Protein AF-A0A7S2GJB0-F1 (afdb_monomer)

Sequence (118 aa):
GPPGSVASFRATGGGSSVQTDDEDDQGPSQAVQTPAALHSGFDPKEVRPWDPSRFEVIRKLQDATRNRGQVHLMRDVAEDRLVAVKQMPNRWIRSCHSDFVIEHPAETEMPWQDVGCV

Structure (mmCIF, N/CA/C/O backbone):
data_AF-A0A7S2GJB0-F1
#
_entry.id   AF-A0A7S2GJB0-F1
#
loop_
_atom_site.group_PDB
_atom_site.id
_atom_site.type_symbol
_atom_site.label_atom_id
_atom_site.label_alt_id
_atom_site.label_comp_id
_atom_site.label_asym_id
_atom_site.label_entity_id
_atom_site.label_seq_id
_atom_site.pdbx_PDB_ins_code
_atom_site.Cartn_x
_atom_site.Cartn_y
_atom_site.Cartn_z
_atom_site.occupancy
_atom_site.B_iso_or_equiv
_atom_site.auth_seq_id
_atom_site.auth_comp_id
_atom_site.auth_asym_id
_atom_site.auth_atom_id
_atom_site.pdbx_PDB_model_num
ATOM 1 N N . GLY A 1 1 ? 42.059 -11.769 -0.793 1.00 32.56 1 GLY A N 1
ATOM 2 C CA . GLY A 1 1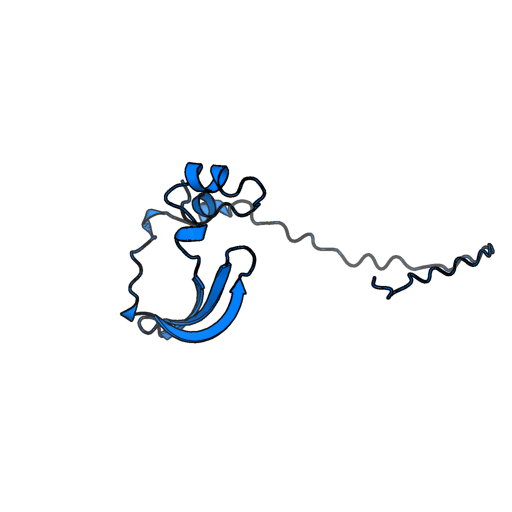 ? 41.317 -12.869 -1.434 1.00 32.56 1 GLY A CA 1
ATOM 3 C C . GLY A 1 1 ? 40.541 -13.606 -0.367 1.00 32.56 1 GLY A C 1
ATOM 4 O O . GLY A 1 1 ? 41.094 -13.760 0.717 1.00 32.56 1 GLY A O 1
ATOM 5 N N . PRO A 1 2 ? 39.282 -13.993 -0.606 1.00 43.16 2 PRO A N 1
ATOM 6 C CA . PRO A 1 2 ? 38.565 -14.850 0.327 1.00 43.16 2 PRO A CA 1
ATOM 7 C C . PRO A 1 2 ? 39.044 -16.299 0.144 1.00 43.16 2 PRO A C 1
ATOM 9 O O . PRO A 1 2 ? 39.499 -16.659 -0.945 1.00 43.16 2 PRO A O 1
ATOM 12 N N . PRO A 1 3 ? 38.939 -17.138 1.182 1.00 42.84 3 PRO A N 1
ATOM 13 C CA . PRO A 1 3 ? 38.142 -18.335 0.940 1.00 42.84 3 PRO A CA 1
ATOM 14 C C . PRO A 1 3 ? 37.305 -18.768 2.151 1.00 42.84 3 PRO A C 1
ATOM 16 O O . PRO A 1 3 ? 37.736 -18.736 3.299 1.00 42.84 3 PRO A O 1
ATOM 19 N N . GLY A 1 4 ? 36.100 -19.227 1.842 1.00 31.80 4 GLY A N 1
ATOM 20 C CA . GLY A 1 4 ? 35.137 -19.869 2.732 1.00 31.80 4 GLY A CA 1
ATOM 21 C C . GLY A 1 4 ? 33.797 -19.813 1.996 1.00 31.80 4 GLY A C 1
ATOM 22 O O . GLY A 1 4 ? 33.350 -18.729 1.661 1.00 31.80 4 GLY A O 1
ATOM 23 N N . SER A 1 5 ? 33.142 -20.893 1.592 1.00 36.94 5 SER A N 1
ATOM 24 C CA . SER A 1 5 ? 33.094 -22.217 2.188 1.00 36.94 5 SER A CA 1
ATOM 25 C C . SER A 1 5 ? 32.865 -23.285 1.114 1.00 36.94 5 SER A C 1
ATOM 27 O O . SER A 1 5 ? 32.307 -23.021 0.050 1.00 36.94 5 SER A O 1
ATOM 29 N N . VAL A 1 6 ? 33.348 -24.484 1.415 1.00 37.94 6 VAL A N 1
ATOM 30 C CA . VAL A 1 6 ? 33.434 -25.658 0.546 1.00 37.94 6 VAL A CA 1
ATOM 31 C C . VAL A 1 6 ? 32.105 -26.418 0.570 1.00 37.94 6 VAL A C 1
ATOM 33 O O . VAL A 1 6 ? 31.591 -26.738 1.640 1.00 37.94 6 VAL A O 1
ATOM 36 N N . ALA A 1 7 ? 31.567 -26.730 -0.610 1.00 32.78 7 ALA A N 1
ATOM 37 C CA . ALA A 1 7 ? 30.473 -27.680 -0.778 1.00 32.78 7 ALA A CA 1
ATOM 38 C C . ALA A 1 7 ? 30.979 -29.107 -0.50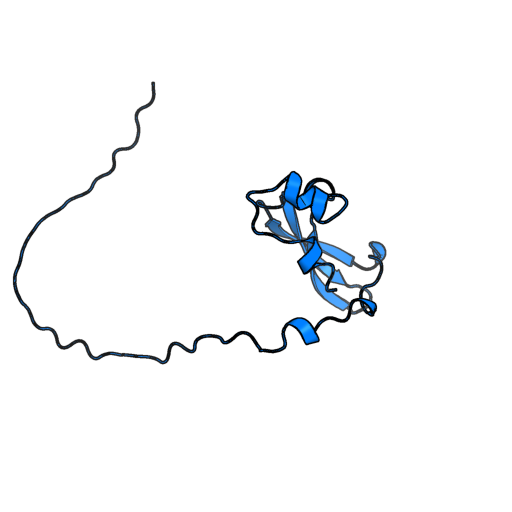8 1.00 32.78 7 ALA A C 1
ATOM 40 O O . ALA A 1 7 ? 31.963 -29.542 -1.104 1.00 32.78 7 ALA A O 1
ATOM 41 N N . SER A 1 8 ? 30.303 -29.838 0.378 1.00 32.50 8 SER A N 1
ATOM 42 C CA . SER A 1 8 ? 30.575 -31.253 0.640 1.00 32.50 8 SER A CA 1
ATOM 43 C C . SER A 1 8 ? 29.433 -32.086 0.069 1.00 32.50 8 SER A C 1
ATOM 45 O O . SER A 1 8 ? 28.346 -32.136 0.640 1.00 32.50 8 SER A O 1
ATOM 47 N N . PHE A 1 9 ? 29.682 -32.727 -1.072 1.00 33.59 9 PHE A N 1
ATOM 48 C CA . PHE A 1 9 ? 28.860 -33.817 -1.587 1.00 33.59 9 PHE A CA 1
ATOM 49 C C . PHE A 1 9 ? 29.587 -35.127 -1.288 1.00 33.59 9 PHE A C 1
ATOM 51 O O . PHE A 1 9 ? 30.711 -35.337 -1.743 1.00 33.59 9 PHE A O 1
ATOM 58 N N . ARG A 1 10 ? 28.951 -36.023 -0.528 1.00 32.50 10 ARG A N 1
ATOM 59 C CA . ARG A 1 10 ? 29.360 -37.428 -0.447 1.00 32.50 10 ARG A CA 1
ATOM 60 C C . ARG A 1 10 ? 28.407 -38.253 -1.297 1.00 32.50 10 ARG A C 1
ATOM 62 O O . ARG A 1 10 ? 27.257 -38.448 -0.926 1.00 32.50 10 ARG A O 1
ATOM 69 N N . ALA A 1 11 ? 28.915 -38.732 -2.427 1.00 33.84 11 ALA A N 1
ATOM 70 C CA . ALA A 1 11 ? 28.324 -39.831 -3.169 1.00 33.84 11 ALA A CA 1
ATOM 71 C C . ALA A 1 11 ? 28.931 -41.138 -2.644 1.00 33.84 11 ALA A C 1
ATOM 73 O O . ALA A 1 11 ? 30.137 -41.355 -2.755 1.00 33.84 11 ALA A O 1
ATOM 74 N N . THR A 1 12 ? 28.103 -42.006 -2.074 1.00 38.28 12 THR A N 1
ATOM 75 C CA . THR A 1 12 ? 28.435 -43.419 -1.869 1.00 38.28 12 THR A CA 1
ATOM 76 C C . THR A 1 12 ? 27.398 -44.241 -2.609 1.00 38.28 12 THR A C 1
ATOM 78 O O . THR A 1 12 ? 26.214 -44.182 -2.289 1.00 38.28 12 THR A O 1
ATOM 81 N N . GLY A 1 13 ? 27.856 -44.960 -3.633 1.00 34.66 13 GLY A N 1
ATOM 82 C CA . GLY A 1 13 ? 27.057 -45.949 -4.338 1.00 34.66 13 GLY A CA 1
ATOM 83 C C . GLY A 1 13 ? 26.810 -47.191 -3.485 1.00 34.66 13 GLY A C 1
ATOM 84 O O . GLY A 1 13 ? 27.592 -47.521 -2.595 1.00 34.66 13 GLY A O 1
ATOM 85 N N . GLY A 1 14 ? 25.724 -47.885 -3.803 1.00 31.80 14 GLY A N 1
ATOM 86 C CA . GLY A 1 14 ? 25.373 -49.176 -3.232 1.00 31.80 14 GLY A CA 1
ATOM 87 C C . GLY A 1 14 ? 24.007 -49.602 -3.746 1.00 31.80 14 GLY A C 1
ATOM 88 O O . GLY A 1 14 ? 22.990 -49.153 -3.234 1.00 31.80 14 GLY A O 1
ATOM 89 N N . GLY A 1 15 ? 23.989 -50.431 -4.789 1.00 35.78 15 GLY A N 1
ATOM 90 C CA . GLY A 1 15 ? 22.784 -51.151 -5.177 1.00 35.78 15 GLY A CA 1
ATOM 91 C C . GLY A 1 15 ? 22.509 -52.273 -4.181 1.00 35.78 15 GLY A C 1
ATOM 92 O O . GLY A 1 15 ? 23.423 -53.010 -3.827 1.00 35.78 15 GLY A O 1
ATOM 93 N N . SER A 1 16 ? 21.257 -52.412 -3.761 1.00 37.16 16 SER A N 1
ATOM 94 C CA . SER A 1 16 ? 20.654 -53.710 -3.471 1.00 37.16 16 SER A CA 1
ATOM 95 C C . SER A 1 16 ? 19.141 -53.549 -3.395 1.00 37.16 16 SER A C 1
ATOM 97 O O . SER A 1 16 ? 18.630 -52.659 -2.720 1.00 37.16 16 SER A O 1
ATOM 99 N N . SER A 1 17 ? 18.453 -54.405 -4.138 1.00 47.16 17 SER A N 1
ATOM 100 C CA . SER A 1 17 ? 17.004 -54.520 -4.209 1.00 47.16 17 SER A CA 1
ATOM 101 C C . SER A 1 17 ? 16.438 -54.899 -2.842 1.00 47.16 17 SER A C 1
ATOM 103 O O . SER A 1 17 ? 16.771 -55.960 -2.318 1.00 47.16 17 SER A O 1
ATOM 105 N N . VAL A 1 18 ? 15.555 -54.067 -2.295 1.00 39.75 18 VAL A N 1
ATOM 106 C CA . VAL A 1 18 ? 14.616 -54.449 -1.237 1.00 39.75 18 VAL A CA 1
ATOM 107 C C . VAL A 1 18 ? 13.272 -53.853 -1.626 1.00 39.75 18 VAL A C 1
ATOM 109 O O . VAL A 1 18 ? 13.122 -52.637 -1.690 1.00 39.75 18 VAL A O 1
ATOM 112 N N . GLN A 1 19 ? 12.331 -54.733 -1.962 1.00 45.12 19 GLN A N 1
ATOM 113 C CA . GLN A 1 19 ? 10.917 -54.403 -2.046 1.00 45.12 19 GLN A CA 1
ATOM 114 C C . GLN A 1 19 ? 10.443 -54.094 -0.627 1.00 45.12 19 GLN A C 1
ATOM 116 O O . GLN A 1 19 ? 10.525 -54.953 0.251 1.00 45.12 19 GLN A O 1
ATOM 121 N N . THR A 1 20 ? 9.982 -52.870 -0.413 1.00 36.72 20 THR A N 1
ATOM 122 C CA . THR A 1 20 ? 9.096 -52.521 0.691 1.00 36.72 20 THR A CA 1
ATOM 123 C C . THR A 1 20 ? 7.785 -52.091 0.061 1.00 36.72 20 THR A C 1
ATOM 125 O O . THR A 1 20 ? 7.765 -51.221 -0.807 1.00 36.72 20 THR A O 1
ATOM 128 N N . ASP A 1 21 ? 6.720 -52.794 0.429 1.00 43.62 21 ASP A N 1
ATOM 129 C CA . ASP A 1 21 ? 5.347 -52.446 0.103 1.00 43.62 21 ASP A CA 1
ATOM 130 C C . ASP A 1 21 ? 5.021 -51.112 0.789 1.00 43.62 21 ASP A C 1
ATOM 132 O O . ASP A 1 21 ? 4.692 -51.075 1.973 1.00 43.62 21 ASP A O 1
ATOM 136 N N . ASP A 1 22 ? 5.188 -50.010 0.061 1.00 38.50 22 ASP A N 1
ATOM 137 C CA . ASP A 1 22 ? 4.701 -48.698 0.470 1.00 38.50 22 ASP A CA 1
ATOM 138 C C . ASP A 1 22 ? 3.238 -48.585 0.024 1.00 38.50 22 ASP A C 1
ATOM 140 O O . ASP A 1 22 ? 2.923 -48.471 -1.163 1.00 38.50 22 ASP A O 1
ATOM 144 N N . GLU A 1 23 ? 2.334 -48.687 0.996 1.00 47.94 23 GLU A N 1
ATOM 145 C CA . GLU A 1 23 ? 0.930 -48.324 0.847 1.00 47.94 23 GLU A CA 1
ATOM 146 C C . GLU A 1 23 ? 0.855 -46.860 0.384 1.00 47.94 23 GLU A C 1
ATOM 148 O O . GLU A 1 23 ? 1.230 -45.939 1.110 1.00 47.94 23 GLU A O 1
ATOM 153 N N . ASP A 1 24 ? 0.389 -46.661 -0.851 1.00 40.38 24 ASP A N 1
ATOM 154 C CA . ASP A 1 24 ? 0.047 -45.366 -1.437 1.00 40.38 24 ASP A CA 1
ATOM 155 C C . ASP A 1 24 ? -1.042 -44.686 -0.576 1.00 40.38 24 ASP A C 1
ATOM 157 O O . ASP A 1 24 ? -2.242 -44.801 -0.842 1.00 40.38 24 ASP A O 1
ATOM 161 N N . ASP A 1 25 ? -0.635 -43.945 0.459 1.00 47.84 25 ASP A N 1
ATOM 162 C CA . ASP A 1 25 ? -1.462 -42.926 1.112 1.00 47.84 25 ASP A CA 1
ATOM 163 C C . ASP A 1 25 ? -1.605 -41.739 0.148 1.00 47.84 25 ASP A C 1
ATOM 165 O O . ASP A 1 25 ? -1.022 -40.665 0.302 1.00 47.84 25 ASP A O 1
ATOM 169 N N . GLN A 1 26 ? -2.381 -41.948 -0.916 1.00 43.44 26 GLN A N 1
ATOM 170 C CA . GLN A 1 26 ? -2.902 -40.871 -1.745 1.00 43.44 26 GLN A CA 1
ATOM 171 C C . GLN A 1 26 ? -4.044 -40.193 -0.986 1.00 43.44 26 GLN A C 1
ATOM 173 O O . GLN A 1 26 ? -5.221 -40.300 -1.340 1.00 43.44 26 GLN A O 1
ATOM 178 N N . GLY A 1 27 ? -3.694 -39.462 0.074 1.00 49.06 27 GLY A N 1
ATOM 179 C CA . GLY A 1 27 ? -4.570 -38.429 0.603 1.00 49.06 27 GLY A CA 1
ATOM 180 C C . GLY A 1 27 ? -4.922 -37.471 -0.541 1.00 49.06 27 GLY A C 1
ATOM 181 O O . GLY A 1 27 ? -4.025 -37.063 -1.288 1.00 49.06 27 GLY A O 1
ATOM 18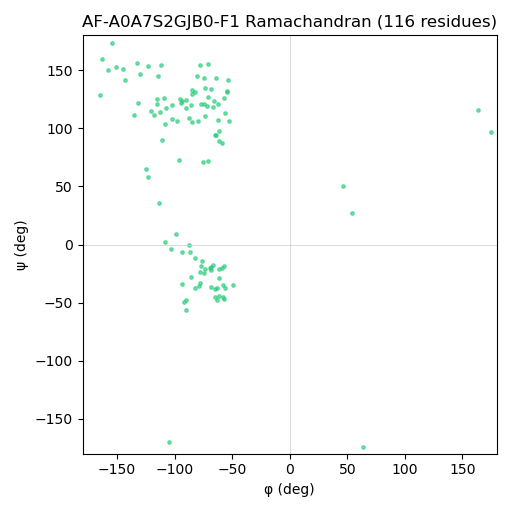2 N N . PRO A 1 28 ? -6.203 -37.120 -0.753 1.00 46.19 28 PRO A N 1
ATOM 183 C CA . PRO A 1 28 ? -6.580 -36.275 -1.871 1.00 46.19 28 PRO A CA 1
ATOM 184 C C . PRO A 1 28 ? -5.896 -34.916 -1.716 1.00 46.19 28 PRO A C 1
ATOM 186 O O . PRO A 1 28 ? -6.286 -34.098 -0.882 1.00 46.19 28 PRO A O 1
ATOM 189 N N . SER A 1 29 ? -4.887 -34.668 -2.553 1.00 57.16 29 SER A N 1
ATOM 190 C CA . SER A 1 29 ? -4.407 -33.327 -2.860 1.00 57.16 29 SER A CA 1
ATOM 191 C C . SER A 1 29 ? -5.578 -32.595 -3.502 1.00 57.16 29 SER A C 1
ATOM 193 O O . SER A 1 29 ? -5.812 -32.673 -4.710 1.00 57.16 29 SER A O 1
ATOM 195 N N . GLN A 1 30 ? -6.397 -31.954 -2.666 1.00 57.53 30 GLN A N 1
ATOM 196 C CA . GLN A 1 30 ? -7.392 -31.012 -3.135 1.00 57.53 30 GLN A CA 1
ATOM 197 C C . GLN A 1 30 ? -6.616 -29.860 -3.755 1.00 57.53 30 GLN A C 1
ATOM 199 O O . GLN A 1 30 ? -6.165 -28.944 -3.069 1.00 57.53 30 GLN A O 1
ATOM 204 N N . ALA A 1 31 ? -6.426 -29.943 -5.070 1.00 59.59 31 ALA A N 1
ATOM 205 C CA . ALA A 1 31 ? -6.009 -28.817 -5.872 1.00 59.59 31 ALA A CA 1
ATOM 206 C C . ALA A 1 31 ? -6.987 -27.682 -5.561 1.00 59.59 31 ALA A C 1
ATOM 208 O O . ALA A 1 31 ? -8.160 -27.742 -5.934 1.00 59.59 31 ALA A O 1
ATOM 209 N N . VAL A 1 32 ? -6.517 -26.690 -4.806 1.00 64.25 32 VAL A N 1
ATOM 210 C CA . VAL A 1 32 ? -7.275 -25.483 -4.495 1.00 64.25 32 VAL A CA 1
ATOM 211 C C . VAL A 1 32 ? -7.555 -24.810 -5.832 1.00 64.25 32 VAL A C 1
ATOM 213 O O . VAL A 1 32 ? -6.682 -24.167 -6.412 1.00 64.25 32 VAL A O 1
ATOM 216 N N . GLN A 1 33 ? -8.751 -25.036 -6.370 1.00 64.19 33 GLN A N 1
ATOM 217 C CA . GLN A 1 33 ? -9.158 -24.418 -7.617 1.00 64.19 33 GLN A CA 1
ATOM 218 C C . GLN A 1 33 ? -9.531 -22.974 -7.334 1.00 64.19 33 GLN A C 1
ATOM 220 O O . GLN A 1 33 ? -10.412 -22.673 -6.528 1.00 64.19 33 GLN A O 1
ATOM 225 N N . THR A 1 34 ? -8.829 -22.075 -8.007 1.00 55.19 34 THR A N 1
ATOM 226 C CA . THR A 1 34 ? -9.157 -20.660 -8.025 1.00 55.19 34 THR A CA 1
ATOM 227 C C . THR A 1 34 ? -10.596 -20.482 -8.527 1.00 55.19 34 THR A C 1
ATOM 229 O O . THR A 1 34 ? -10.913 -20.991 -9.605 1.00 55.19 34 THR A O 1
ATOM 232 N N . PRO A 1 35 ? -11.483 -19.786 -7.787 1.00 66.25 35 PRO A N 1
ATOM 233 C CA . PRO A 1 35 ? -12.853 -19.562 -8.231 1.00 66.25 35 PRO A CA 1
ATOM 234 C C . PRO A 1 35 ? -12.879 -18.920 -9.620 1.00 66.25 35 PRO A C 1
ATOM 236 O O . PRO A 1 35 ? -12.192 -17.927 -9.864 1.00 66.25 35 PRO A O 1
ATOM 239 N N . ALA A 1 36 ? -13.698 -19.472 -10.519 1.00 65.94 36 ALA A N 1
ATOM 240 C CA . ALA A 1 36 ? -13.767 -19.064 -11.925 1.00 65.94 36 ALA A CA 1
ATOM 241 C C . ALA A 1 36 ? -14.089 -17.569 -12.131 1.00 65.94 36 ALA A C 1
ATOM 243 O O . ALA A 1 36 ? -13.814 -17.028 -13.196 1.00 65.94 36 ALA A O 1
ATOM 244 N N . ALA A 1 37 ? -14.638 -16.898 -11.116 1.00 67.56 37 ALA A N 1
ATOM 245 C CA . ALA A 1 37 ? -15.111 -15.522 -11.174 1.00 67.56 37 ALA A CA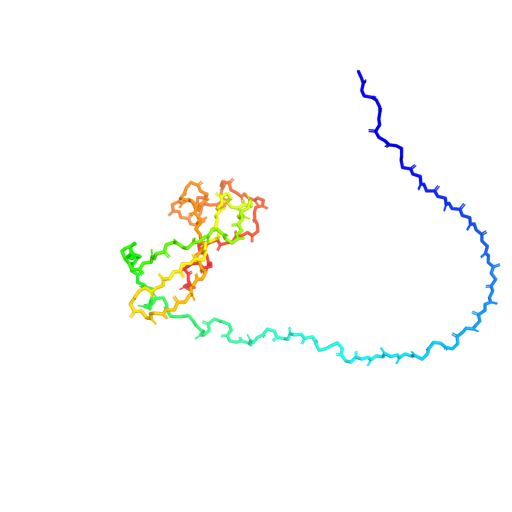 1
ATOM 246 C C . ALA A 1 37 ? -14.294 -14.556 -10.292 1.00 67.56 37 ALA A C 1
ATOM 248 O O . ALA A 1 37 ? -14.843 -13.617 -9.727 1.00 67.56 37 ALA A O 1
ATOM 249 N N . LEU A 1 38 ? -12.976 -14.749 -10.160 1.00 60.81 38 LEU A N 1
ATOM 250 C CA . LEU A 1 38 ? -12.108 -13.800 -9.433 1.00 60.81 38 LEU A CA 1
ATOM 251 C C . LEU A 1 38 ? -12.315 -12.335 -9.874 1.00 60.81 38 LEU A C 1
ATOM 253 O O . LEU A 1 38 ? -12.277 -11.426 -9.053 1.00 60.81 38 LEU A O 1
ATOM 257 N N . HIS A 1 39 ? -12.594 -12.127 -11.162 1.00 60.06 39 HIS A N 1
ATOM 258 C CA . HIS A 1 39 ? -12.845 -10.825 -11.783 1.00 60.06 39 HIS A CA 1
ATOM 259 C C . HIS A 1 39 ? -14.239 -10.239 -11.491 1.00 60.06 39 HIS A C 1
ATOM 261 O O . HIS A 1 39 ? -14.442 -9.055 -11.721 1.00 60.06 39 HIS A O 1
ATOM 267 N N . SER A 1 40 ? -15.202 -11.015 -10.972 1.00 64.62 40 SER A N 1
ATOM 268 C CA . SER A 1 40 ? -16.533 -10.492 -10.614 1.00 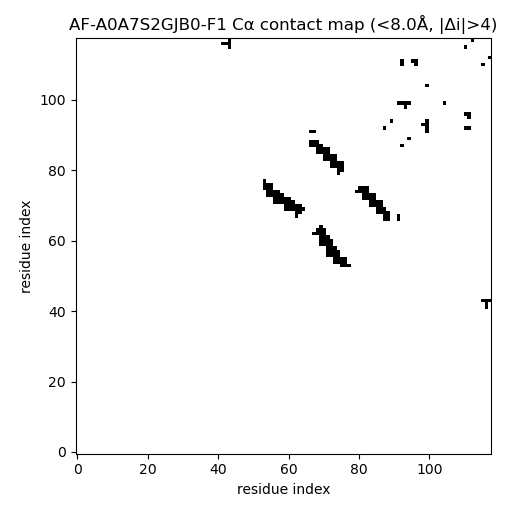64.62 40 SER A CA 1
ATOM 269 C C . SER A 1 40 ? -16.602 -9.919 -9.196 1.00 64.62 40 SER A C 1
ATOM 271 O O . SER A 1 40 ? -17.643 -9.404 -8.802 1.00 64.62 40 SER A O 1
ATOM 273 N N . GLY A 1 41 ? -15.537 -10.065 -8.401 1.00 67.25 41 GLY A N 1
ATOM 274 C CA . GLY A 1 41 ? -15.484 -9.606 -7.010 1.00 67.25 41 GLY A CA 1
ATOM 275 C C . GLY A 1 41 ? -15.039 -8.153 -6.831 1.00 67.25 41 GLY A C 1
ATOM 276 O O . GLY A 1 41 ? -14.936 -7.702 -5.694 1.00 67.25 41 GLY A O 1
ATOM 277 N N . PHE A 1 42 ? -14.742 -7.438 -7.919 1.00 73.19 42 PHE A N 1
ATOM 278 C CA . PHE A 1 42 ? -14.245 -6.067 -7.884 1.00 73.19 42 PHE A CA 1
ATOM 279 C C . PHE A 1 42 ? -15.030 -5.188 -8.862 1.00 73.19 42 PHE A C 1
ATOM 281 O O . PHE A 1 42 ? -15.038 -5.451 -10.064 1.00 73.19 42 PHE A O 1
ATOM 288 N N . ASP A 1 43 ? -15.660 -4.127 -8.355 1.00 77.06 43 ASP A N 1
ATOM 289 C CA . ASP A 1 43 ? -16.210 -3.043 -9.170 1.00 77.06 43 ASP A CA 1
ATOM 290 C C . ASP A 1 43 ? -15.322 -1.796 -8.989 1.00 77.06 43 ASP A C 1
ATOM 292 O O . ASP A 1 43 ? -15.243 -1.262 -7.878 1.00 77.06 43 ASP A O 1
ATOM 296 N N . PRO A 1 44 ? -14.663 -1.278 -10.045 1.00 76.69 44 PRO A N 1
ATOM 297 C CA . PRO A 1 44 ? -13.825 -0.082 -9.940 1.00 76.69 44 PRO A CA 1
ATOM 298 C C . PRO A 1 44 ? -14.588 1.153 -9.435 1.00 76.69 44 PRO A C 1
ATOM 300 O O . PRO A 1 44 ? -13.968 2.081 -8.918 1.00 76.69 44 PRO A O 1
ATOM 303 N N . LYS A 1 45 ? -15.925 1.183 -9.536 1.00 80.69 45 LYS A N 1
ATOM 304 C CA . LYS A 1 45 ? -16.761 2.262 -8.982 1.00 80.69 45 LYS A CA 1
ATOM 305 C C . LYS A 1 45 ? -16.792 2.271 -7.455 1.00 80.69 45 LYS A C 1
ATOM 307 O O . LYS A 1 45 ? -17.137 3.293 -6.863 1.00 80.69 45 LYS A O 1
ATOM 312 N N . GLU A 1 46 ? -16.453 1.156 -6.816 1.00 83.44 46 GLU A N 1
ATOM 313 C CA . GLU A 1 46 ? -16.382 1.048 -5.359 1.00 83.44 46 GLU A CA 1
ATOM 314 C C . GLU A 1 46 ? -15.055 1.575 -4.797 1.00 83.44 46 GLU A C 1
ATOM 316 O O . GLU A 1 46 ? -14.950 1.801 -3.588 1.00 83.44 46 GLU A O 1
ATOM 321 N N . VAL A 1 47 ? -14.058 1.831 -5.654 1.00 84.25 47 VAL A N 1
ATOM 322 C CA . VAL A 1 47 ? -12.786 2.438 -5.250 1.00 84.25 47 VAL A CA 1
ATOM 323 C C . VAL A 1 47 ? -13.030 3.872 -4.785 1.00 84.25 47 VAL A C 1
ATOM 325 O O . VAL A 1 47 ? -13.554 4.714 -5.515 1.00 84.25 47 VAL A O 1
ATOM 328 N N . ARG A 1 48 ? -12.625 4.171 -3.549 1.00 87.56 48 ARG A N 1
ATOM 329 C CA . ARG A 1 48 ? -12.770 5.495 -2.930 1.00 87.56 48 ARG A CA 1
ATOM 330 C C . ARG A 1 48 ? -11.409 6.162 -2.738 1.00 87.56 48 ARG A C 1
ATOM 332 O O . ARG A 1 48 ? -10.410 5.459 -2.574 1.00 87.56 48 ARG A O 1
ATOM 339 N N . PRO A 1 49 ? -11.352 7.506 -2.695 1.00 91.12 49 PRO A N 1
ATOM 340 C CA . PRO A 1 49 ? -10.157 8.212 -2.255 1.00 91.12 49 PRO A CA 1
ATOM 341 C C . PRO A 1 49 ? -9.699 7.724 -0.877 1.00 91.12 49 PRO A C 1
ATOM 343 O O . PRO A 1 49 ? -10.519 7.466 0.007 1.00 91.12 49 PRO A O 1
ATOM 3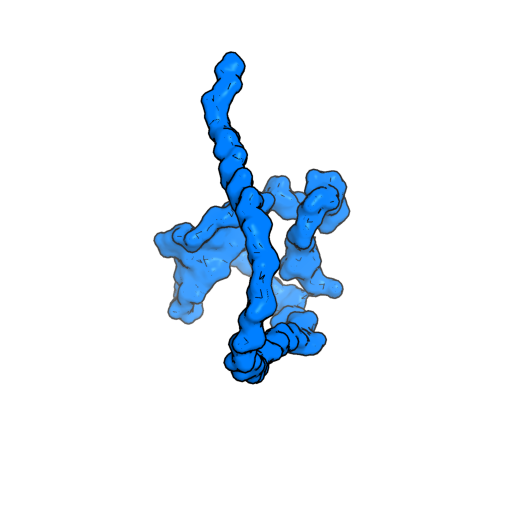46 N N . TRP A 1 50 ? -8.385 7.615 -0.694 1.00 92.12 50 TRP A N 1
ATOM 347 C CA . TRP A 1 50 ? -7.805 7.253 0.594 1.00 92.12 50 TRP A CA 1
ATOM 348 C C . TRP A 1 50 ? -7.928 8.415 1.588 1.00 92.12 50 TRP A C 1
ATOM 350 O O . TRP A 1 50 ? -7.360 9.484 1.359 1.00 92.12 50 TRP A O 1
ATOM 360 N N . ASP A 1 51 ? -8.630 8.193 2.700 1.00 94.94 51 ASP A N 1
ATOM 361 C CA . ASP A 1 51 ? -8.705 9.125 3.828 1.00 94.94 51 ASP A CA 1
ATOM 362 C C . ASP A 1 51 ? -7.715 8.696 4.927 1.00 94.94 51 ASP A C 1
ATOM 364 O O . ASP A 1 51 ? -7.970 7.713 5.629 1.00 94.94 51 ASP A O 1
ATOM 368 N N . PRO A 1 52 ? -6.588 9.407 5.115 1.00 93.06 52 PRO A N 1
ATOM 369 C CA . PRO A 1 52 ? -5.586 9.031 6.106 1.00 93.06 52 PRO A CA 1
ATOM 370 C C . PRO A 1 52 ? -6.072 9.192 7.552 1.00 93.06 52 PRO A C 1
ATOM 372 O O . PRO A 1 52 ? -5.485 8.586 8.440 1.00 93.06 52 PRO A O 1
ATOM 375 N N . SER A 1 53 ? -7.123 9.980 7.805 1.00 96.38 53 SER A N 1
ATOM 376 C CA . SER A 1 53 ? -7.659 10.174 9.158 1.00 96.38 53 SER A CA 1
ATOM 377 C C . SER A 1 53 ? -8.499 8.990 9.650 1.00 96.38 53 SER A C 1
ATOM 379 O O . SER A 1 53 ? -8.684 8.826 10.853 1.00 96.38 53 SER A O 1
ATOM 381 N N . ARG A 1 54 ? -8.961 8.130 8.732 1.00 97.19 54 ARG A N 1
ATOM 382 C CA . ARG A 1 54 ? -9.763 6.937 9.038 1.00 97.19 54 ARG A CA 1
ATOM 383 C C . ARG A 1 54 ? -8.933 5.762 9.565 1.00 97.19 54 ARG A C 1
ATOM 385 O O . ARG A 1 54 ? -9.477 4.876 10.223 1.00 97.19 54 ARG A O 1
ATOM 392 N N . PHE A 1 55 ? -7.640 5.716 9.252 1.00 97.88 55 PHE A N 1
ATOM 393 C CA . PHE A 1 55 ? -6.812 4.540 9.507 1.00 97.88 55 PHE A CA 1
ATOM 394 C C . PHE A 1 55 ? -5.680 4.847 10.484 1.00 97.88 55 PHE A C 1
ATOM 396 O O . PHE A 1 55 ? -4.719 5.541 10.156 1.00 97.88 55 PHE A O 1
ATOM 403 N N . GLU A 1 56 ? -5.767 4.273 11.681 1.00 98.12 56 GLU A N 1
ATOM 404 C CA . GLU A 1 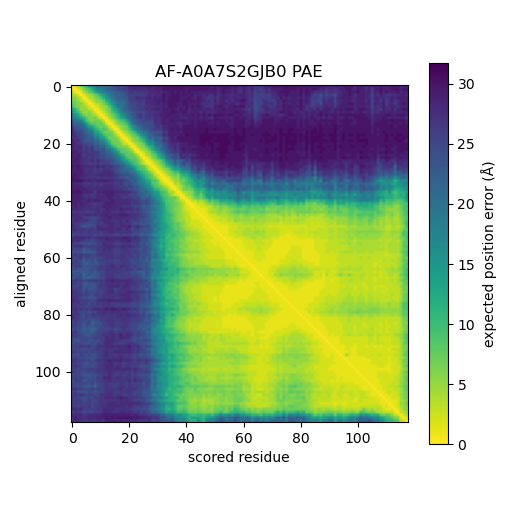56 ? -4.734 4.385 12.710 1.00 98.12 56 GLU A CA 1
ATOM 405 C C . GLU A 1 56 ? -3.717 3.249 12.577 1.00 98.12 56 GLU A C 1
ATOM 407 O O . GLU A 1 56 ? -4.067 2.067 12.619 1.00 98.12 56 GLU A O 1
ATOM 412 N N . VAL A 1 57 ? -2.433 3.584 12.442 1.00 97.94 57 VAL A N 1
ATOM 413 C CA . VAL A 1 57 ? -1.367 2.577 12.348 1.00 97.94 57 VAL A CA 1
ATOM 414 C C . VAL A 1 57 ? -1.107 1.954 13.716 1.00 97.94 57 VAL A C 1
ATOM 416 O O . VAL A 1 57 ? -0.704 2.646 14.645 1.00 97.94 57 VAL A O 1
ATOM 419 N N . ILE A 1 58 ? -1.268 0.633 13.828 1.00 98.31 58 ILE A N 1
ATOM 420 C CA . ILE A 1 58 ? -0.952 -0.107 15.058 1.00 98.31 58 ILE A CA 1
ATOM 421 C C . ILE A 1 58 ? 0.504 -0.567 15.030 1.00 98.31 58 ILE A C 1
ATOM 423 O O . ILE A 1 58 ? 1.272 -0.295 15.950 1.00 98.31 58 ILE A O 1
ATOM 427 N N . ARG A 1 59 ? 0.891 -1.313 13.987 1.00 98.50 59 ARG A N 1
ATOM 428 C CA . ARG A 1 59 ? 2.257 -1.835 13.830 1.00 98.50 59 ARG A CA 1
ATOM 429 C C . ARG A 1 59 ? 2.540 -2.275 12.401 1.00 98.50 59 ARG A C 1
ATOM 431 O O . ARG A 1 59 ? 1.631 -2.650 11.663 1.00 98.50 59 ARG A O 1
ATOM 438 N N . LYS A 1 60 ? 3.823 -2.357 12.052 1.00 98.50 60 LYS A N 1
ATOM 439 C CA . LYS A 1 60 ? 4.268 -3.022 10.824 1.00 98.50 60 LYS A CA 1
ATOM 440 C C . LYS A 1 60 ? 4.035 -4.535 10.932 1.00 98.50 60 LYS A C 1
ATOM 442 O O . LYS A 1 60 ? 4.363 -5.145 11.953 1.00 98.50 60 LYS A O 1
ATOM 447 N N . LEU A 1 61 ? 3.471 -5.132 9.885 1.00 98.50 61 LEU A N 1
ATOM 448 C CA . LEU A 1 61 ? 3.357 -6.583 9.727 1.00 98.50 61 LEU A CA 1
ATOM 449 C C . LEU A 1 61 ? 4.574 -7.145 8.998 1.00 98.50 61 LEU A C 1
ATOM 451 O O . LEU A 1 61 ? 5.156 -8.122 9.458 1.00 98.50 61 LEU A O 1
ATOM 455 N N . GLN A 1 62 ? 4.963 -6.527 7.880 1.00 98.38 62 GLN A N 1
ATOM 456 C CA . GLN A 1 62 ? 6.013 -7.058 7.013 1.00 98.38 62 GLN A CA 1
ATOM 457 C C . GLN A 1 62 ? 6.645 -5.959 6.147 1.00 98.38 62 GLN A C 1
ATOM 459 O O . GLN A 1 62 ? 5.978 -4.998 5.765 1.00 98.38 62 GLN A O 1
ATOM 464 N N . ASP A 1 63 ? 7.924 -6.113 5.801 1.00 97.88 63 ASP A N 1
ATOM 465 C CA . ASP A 1 63 ? 8.547 -5.349 4.716 1.00 97.88 63 ASP A CA 1
ATOM 466 C C . ASP A 1 63 ? 8.234 -6.007 3.361 1.00 97.88 63 ASP A C 1
ATOM 468 O O . ASP A 1 63 ? 8.426 -7.210 3.180 1.00 97.88 63 ASP A O 1
ATOM 472 N N . ALA A 1 64 ? 7.784 -5.217 2.386 1.00 94.00 64 ALA A N 1
ATOM 473 C CA . ALA A 1 64 ? 7.564 -5.667 1.015 1.00 94.00 64 ALA A CA 1
ATOM 474 C C . ALA A 1 64 ? 8.801 -5.319 0.172 1.00 94.00 64 ALA A C 1
ATOM 476 O O . ALA A 1 64 ? 8.810 -4.377 -0.619 1.00 94.00 64 ALA A O 1
ATOM 477 N N . THR A 1 65 ? 9.888 -6.064 0.391 1.00 91.75 65 THR A N 1
ATOM 478 C CA . THR A 1 65 ? 11.226 -5.760 -0.153 1.00 91.75 65 THR A CA 1
ATOM 479 C C . THR A 1 65 ? 11.247 -5.640 -1.675 1.00 91.75 65 THR A C 1
ATOM 481 O O . THR A 1 65 ? 11.903 -4.736 -2.192 1.00 91.75 65 THR A O 1
ATOM 484 N N . ARG A 1 66 ? 10.474 -6.475 -2.381 1.00 89.88 66 ARG A N 1
ATOM 485 C CA . ARG A 1 66 ? 10.374 -6.455 -3.847 1.00 89.88 66 ARG A CA 1
ATOM 486 C C . ARG A 1 66 ? 9.906 -5.103 -4.395 1.00 89.88 66 ARG A C 1
ATOM 488 O O . ARG A 1 66 ? 10.541 -4.547 -5.283 1.00 89.88 66 ARG A O 1
ATOM 495 N N . ASN A 1 67 ? 8.873 -4.514 -3.791 1.00 91.38 67 ASN A N 1
ATOM 496 C CA . ASN A 1 67 ? 8.345 -3.206 -4.195 1.00 91.38 67 ASN A CA 1
ATOM 497 C C . ASN A 1 67 ? 8.842 -2.029 -3.345 1.00 91.38 67 ASN A C 1
ATOM 499 O O . ASN A 1 67 ? 8.379 -0.895 -3.492 1.00 91.38 67 ASN A O 1
ATOM 503 N N . ARG A 1 68 ? 9.823 -2.279 -2.465 1.00 92.94 68 ARG A N 1
ATOM 504 C CA . ARG A 1 68 ? 10.357 -1.300 -1.502 1.00 92.94 68 ARG A CA 1
ATOM 505 C C . ARG A 1 68 ? 9.254 -0.679 -0.630 1.00 92.94 68 ARG A C 1
ATOM 507 O O . ARG A 1 68 ? 9.385 0.471 -0.205 1.00 92.94 68 ARG A O 1
ATOM 514 N N . GLY A 1 69 ? 8.168 -1.419 -0.426 1.00 95.44 69 GLY A N 1
ATOM 515 C CA . GLY A 1 69 ? 6.995 -1.025 0.336 1.00 95.44 69 GLY A CA 1
ATOM 516 C C . GLY A 1 69 ? 6.928 -1.704 1.697 1.00 95.44 69 GLY A C 1
ATOM 517 O O . GLY A 1 69 ? 7.876 -2.353 2.150 1.00 95.44 69 GLY A O 1
ATOM 518 N N . GLN A 1 70 ? 5.785 -1.552 2.359 1.00 97.75 70 GLN A N 1
ATOM 519 C CA . GLN A 1 70 ? 5.525 -2.111 3.686 1.00 97.75 70 GLN A CA 1
ATOM 520 C C . GLN A 1 70 ? 4.070 -2.546 3.810 1.00 97.75 70 GLN A C 1
ATOM 522 O O . GLN A 1 70 ? 3.182 -1.968 3.187 1.00 97.75 70 GLN A O 1
ATOM 527 N N . VAL A 1 71 ? 3.827 -3.550 4.644 1.00 97.62 71 VAL A N 1
ATOM 528 C CA . VAL A 1 71 ? 2.487 -3.952 5.063 1.00 97.62 71 VAL A CA 1
ATOM 529 C C . VAL A 1 71 ? 2.313 -3.570 6.524 1.00 97.62 71 VAL A C 1
ATOM 531 O O . VAL A 1 71 ? 3.115 -3.970 7.372 1.00 97.62 71 VAL A O 1
ATOM 534 N N . HIS A 1 72 ? 1.258 -2.821 6.823 1.00 98.44 72 HIS A N 1
ATOM 535 C CA . HIS A 1 72 ? 0.911 -2.381 8.174 1.00 98.44 72 HIS A CA 1
ATOM 536 C C . HIS A 1 72 ? -0.402 -3.003 8.630 1.00 98.44 72 HIS A C 1
ATOM 538 O O . HIS A 1 72 ? -1.322 -3.179 7.836 1.00 98.44 72 HIS A O 1
ATOM 544 N N . LEU A 1 73 ? -0.492 -3.298 9.923 1.00 98.56 73 LEU A N 1
ATOM 545 C CA . LEU A 1 73 ? -1.752 -3.536 10.609 1.00 98.56 73 LEU A CA 1
ATOM 546 C C . LEU A 1 73 ? -2.291 -2.177 11.040 1.00 98.56 73 LEU A C 1
ATOM 548 O O . LEU A 1 73 ? -1.624 -1.465 11.800 1.00 98.56 73 LEU A O 1
ATOM 552 N N . MET A 1 74 ? -3.478 -1.830 10.563 1.00 98.56 74 MET A N 1
ATOM 553 C CA . MET A 1 74 ? -4.154 -0.584 10.904 1.00 98.56 74 MET A CA 1
ATOM 554 C C . MET A 1 74 ? -5.532 -0.869 11.498 1.00 98.56 74 MET A C 1
ATOM 556 O O . MET A 1 74 ? -6.138 -1.904 11.211 1.00 98.56 74 MET A O 1
ATOM 560 N N . ARG A 1 75 ? -6.025 0.051 12.324 1.00 98.38 75 ARG A N 1
AT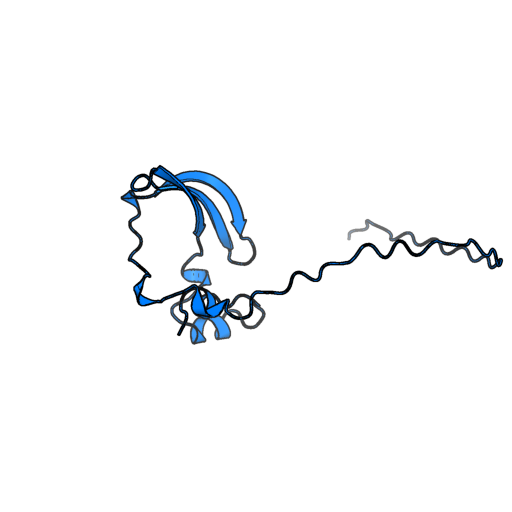OM 561 C CA . ARG A 1 75 ? -7.422 0.091 12.751 1.00 98.38 75 ARG A CA 1
ATOM 562 C C . ARG A 1 75 ? -8.178 1.053 11.852 1.00 98.38 75 ARG A C 1
ATOM 564 O O . ARG A 1 75 ? -7.800 2.212 11.731 1.00 98.38 75 ARG A O 1
ATOM 571 N N . ASP A 1 76 ? -9.242 0.563 11.245 1.00 98.06 76 ASP A N 1
ATOM 572 C CA . ASP A 1 76 ? -10.260 1.389 10.616 1.00 98.06 76 ASP A CA 1
ATOM 573 C C . ASP A 1 76 ? -11.193 1.915 11.709 1.00 98.06 76 ASP A C 1
ATOM 575 O O . ASP A 1 76 ? -11.973 1.147 12.274 1.00 98.06 76 ASP A O 1
ATOM 579 N N . VAL A 1 77 ? -11.093 3.202 12.044 1.00 97.88 77 VAL A N 1
ATOM 580 C CA . VAL A 1 77 ? -11.867 3.790 13.151 1.00 97.88 77 VAL A CA 1
ATOM 581 C C . VAL A 1 77 ? -13.347 3.965 12.811 1.00 97.88 77 VAL A C 1
ATOM 583 O O . VAL A 1 77 ? -14.166 4.064 13.718 1.00 97.88 77 VAL A O 1
ATOM 586 N N . ALA A 1 78 ? -13.701 3.994 11.522 1.00 96.75 78 ALA A N 1
ATOM 587 C CA . ALA A 1 78 ? -15.083 4.177 11.084 1.00 96.75 78 ALA A CA 1
ATOM 588 C C . ALA A 1 78 ? -15.896 2.879 11.191 1.00 96.75 78 ALA A C 1
ATOM 590 O O . ALA A 1 78 ? -17.080 2.917 11.516 1.00 96.75 78 ALA A O 1
ATOM 591 N N . GLU A 1 79 ? -15.261 1.737 10.920 1.00 96.69 79 GLU A N 1
ATOM 592 C CA . GLU A 1 79 ? -15.899 0.409 10.945 1.00 96.69 79 GLU A CA 1
ATOM 593 C C . GLU A 1 79 ? -15.447 -0.455 12.134 1.00 96.69 79 GLU A C 1
ATOM 595 O O . GLU A 1 79 ? -15.856 -1.607 12.248 1.00 96.69 79 GLU A O 1
ATOM 600 N N . ASP A 1 80 ? -14.596 0.099 13.001 1.00 97.00 80 ASP A N 1
ATOM 601 C CA . ASP A 1 80 ? -13.989 -0.548 14.168 1.00 97.00 80 ASP A CA 1
ATOM 602 C C . ASP A 1 80 ? -13.429 -1.950 13.884 1.00 97.00 80 ASP A C 1
ATOM 604 O O . ASP A 1 80 ? -13.710 -2.932 14.573 1.00 97.00 80 ASP A O 1
ATOM 608 N N . ARG A 1 81 ? -12.616 -2.053 12.830 1.00 98.19 81 ARG A N 1
ATOM 609 C CA . ARG A 1 81 ? -12.011 -3.322 12.412 1.00 98.19 81 ARG A CA 1
ATOM 610 C C . ARG A 1 81 ? -10.523 -3.198 12.142 1.00 98.19 81 ARG A C 1
ATOM 612 O O . ARG A 1 81 ? -10.008 -2.131 11.811 1.00 98.19 81 ARG A O 1
ATOM 619 N N . LEU A 1 82 ? -9.830 -4.326 12.251 1.00 98.38 82 LEU A N 1
ATOM 620 C CA . LEU A 1 82 ? -8.429 -4.436 11.869 1.00 98.38 82 LEU A CA 1
ATOM 621 C C . LEU A 1 82 ? -8.308 -4.719 10.373 1.00 98.38 82 LEU A C 1
ATOM 623 O O . LEU A 1 82 ? -8.963 -5.618 9.849 1.00 98.38 82 LEU A O 1
ATOM 627 N N . VAL A 1 83 ? -7.433 -3.976 9.704 1.00 98.00 83 VAL A N 1
ATOM 628 C CA . VAL A 1 83 ? -7.147 -4.120 8.275 1.00 98.00 83 VAL A CA 1
ATOM 629 C C . VAL A 1 83 ? -5.643 -4.214 8.037 1.00 98.00 83 VAL A C 1
ATOM 631 O O . VAL A 1 83 ? -4.838 -3.607 8.748 1.00 98.00 83 VAL A O 1
ATOM 634 N N . ALA A 1 84 ? -5.254 -4.980 7.021 1.00 98.12 84 ALA A N 1
ATOM 635 C CA . ALA A 1 84 ? -3.889 -4.985 6.514 1.00 98.12 84 ALA A CA 1
ATOM 636 C C . ALA A 1 84 ? -3.786 -3.999 5.346 1.00 98.12 84 ALA A C 1
ATOM 638 O O . ALA A 1 84 ? -4.510 -4.123 4.361 1.00 98.12 84 ALA A O 1
ATOM 639 N N . VAL A 1 85 ? -2.874 -3.033 5.441 1.00 96.19 85 VAL A N 1
ATOM 640 C CA . VAL A 1 85 ? -2.656 -2.010 4.411 1.00 96.19 85 VAL A CA 1
ATOM 641 C C . VAL A 1 85 ? -1.287 -2.229 3.777 1.00 96.19 85 VAL A C 1
ATOM 643 O O . VAL A 1 85 ? -0.261 -2.084 4.445 1.00 96.19 85 VAL A O 1
ATOM 646 N N . LYS A 1 86 ? -1.264 -2.584 2.486 1.00 94.94 86 LYS A N 1
ATOM 647 C CA . LYS A 1 86 ? -0.038 -2.687 1.676 1.00 94.94 86 LYS A CA 1
ATOM 648 C C . LYS A 1 86 ? 0.271 -1.318 1.069 1.00 94.94 86 LYS A C 1
ATOM 650 O O . LYS A 1 86 ? -0.414 -0.866 0.159 1.00 94.94 86 LYS A O 1
ATOM 655 N N . GLN A 1 87 ? 1.319 -0.668 1.559 1.00 94.06 87 GLN A N 1
ATOM 656 C CA . GLN A 1 87 ? 1.797 0.611 1.050 1.00 94.06 87 GLN A CA 1
ATOM 657 C C . GLN A 1 87 ? 2.904 0.392 0.014 1.00 94.06 87 GLN A C 1
ATOM 659 O O . GLN A 1 87 ? 3.951 -0.176 0.327 1.00 94.06 87 GLN A O 1
ATOM 664 N N . MET A 1 88 ? 2.693 0.894 -1.204 1.00 93.06 88 MET A N 1
ATOM 665 C CA . MET A 1 88 ? 3.667 0.852 -2.300 1.00 93.06 88 MET A CA 1
ATOM 666 C C . MET A 1 88 ? 4.100 2.283 -2.656 1.00 93.06 88 MET A C 1
ATOM 668 O O . MET A 1 88 ? 3.240 3.123 -2.915 1.00 93.06 88 MET A O 1
ATOM 672 N N . PRO A 1 89 ? 5.405 2.614 -2.657 1.00 94.44 89 PRO A N 1
ATOM 673 C CA . PRO A 1 89 ? 5.859 3.963 -2.987 1.00 94.44 89 PRO A CA 1
ATOM 674 C C . PRO A 1 89 ? 5.537 4.360 -4.434 1.00 94.44 89 PRO A C 1
ATOM 676 O O . PRO A 1 89 ? 5.758 3.569 -5.352 1.00 94.44 89 PRO A O 1
ATOM 679 N N . ASN A 1 90 ? 5.179 5.628 -4.667 1.00 92.56 90 ASN A N 1
ATOM 680 C CA . ASN A 1 90 ? 4.930 6.144 -6.024 1.00 92.56 90 ASN A CA 1
ATOM 681 C C . ASN A 1 90 ? 6.147 5.993 -6.953 1.00 92.56 90 ASN A C 1
ATOM 683 O O . ASN A 1 90 ? 6.015 5.666 -8.128 1.00 92.56 90 ASN A O 1
ATOM 687 N N . ARG A 1 91 ? 7.363 6.142 -6.407 1.00 94.00 91 ARG A N 1
ATOM 688 C CA . ARG A 1 91 ? 8.611 5.882 -7.147 1.00 94.00 91 ARG A CA 1
ATOM 689 C C . ARG A 1 91 ? 8.749 4.435 -7.619 1.00 94.00 91 ARG A C 1
ATOM 691 O O . ARG A 1 91 ? 9.580 4.166 -8.467 1.00 94.00 91 ARG A O 1
ATOM 698 N N . TRP A 1 92 ? 8.045 3.487 -7.010 1.00 94.25 92 TRP A N 1
ATOM 699 C CA . TRP A 1 92 ? 8.049 2.104 -7.466 1.00 94.25 92 TRP A CA 1
ATOM 700 C C . TRP A 1 92 ? 6.902 1.876 -8.450 1.00 94.25 92 TRP A C 1
ATOM 702 O O . TRP A 1 92 ? 7.184 1.421 -9.552 1.00 94.25 92 TRP A O 1
ATOM 712 N N . ILE A 1 93 ? 5.671 2.294 -8.114 1.00 93.38 93 ILE A N 1
ATOM 713 C CA . ILE A 1 93 ? 4.474 2.076 -8.953 1.00 93.38 93 ILE A CA 1
ATOM 714 C C . ILE A 1 93 ? 4.479 2.873 -10.270 1.00 93.38 93 ILE A C 1
ATOM 716 O O . ILE A 1 93 ? 3.835 2.462 -11.229 1.00 93.38 93 ILE A O 1
ATOM 720 N N . ARG A 1 94 ? 5.251 3.966 -10.343 1.00 94.31 94 ARG A N 1
ATOM 721 C CA . ARG A 1 94 ? 5.305 4.915 -11.474 1.00 94.31 94 ARG A CA 1
ATOM 722 C C . ARG A 1 94 ? 3.980 5.646 -11.704 1.00 94.31 94 ARG A C 1
ATOM 724 O O . ARG A 1 94 ? 3.093 5.590 -10.862 1.00 94.31 94 ARG A O 1
ATOM 731 N N . SER A 1 95 ? 3.903 6.439 -12.772 1.00 91.12 95 SER A N 1
ATOM 732 C CA . SER A 1 95 ? 2.738 7.266 -13.125 1.00 91.12 95 SER A CA 1
ATOM 733 C C . SER A 1 95 ? 1.678 6.517 -13.925 1.00 91.12 95 SER A C 1
ATOM 735 O O . SER A 1 95 ? 0.508 6.881 -13.859 1.00 91.12 95 SER A O 1
ATOM 737 N N . CYS A 1 96 ? 2.074 5.495 -14.683 1.00 90.25 96 CYS A N 1
ATOM 738 C CA . CYS A 1 96 ? 1.165 4.663 -15.460 1.00 90.25 96 CYS A CA 1
ATOM 739 C C . CYS A 1 96 ? 1.751 3.266 -15.709 1.00 90.25 96 CYS A C 1
ATOM 741 O O . CYS A 1 96 ? 2.923 3.001 -15.419 1.00 90.25 96 CYS A O 1
ATOM 743 N N . HIS A 1 97 ? 0.935 2.383 -16.293 1.00 90.94 97 HIS A N 1
ATOM 744 C CA . HIS A 1 97 ? 1.336 1.019 -16.635 1.00 90.94 97 HIS A CA 1
ATOM 745 C C . HIS A 1 97 ? 2.561 0.971 -17.561 1.00 90.94 97 HIS A C 1
ATOM 747 O O . HIS A 1 97 ? 3.507 0.238 -17.283 1.00 90.94 97 HIS A O 1
ATOM 753 N N . SER A 1 98 ? 2.578 1.780 -18.625 1.00 93.25 98 SER A N 1
ATOM 754 C CA . SER A 1 98 ? 3.684 1.807 -19.589 1.00 93.25 98 SER A CA 1
ATOM 755 C C . SER A 1 98 ? 5.009 2.212 -18.940 1.00 93.25 98 SER A C 1
ATOM 757 O O . SER A 1 98 ? 6.017 1.542 -19.153 1.00 93.25 98 SER A O 1
ATOM 759 N N . ASP A 1 99 ? 5.003 3.241 -18.088 1.00 95.06 99 ASP A N 1
ATOM 760 C CA . ASP A 1 99 ? 6.203 3.681 -17.363 1.00 95.06 99 ASP A CA 1
ATOM 761 C C . ASP A 1 99 ? 6.717 2.596 -16.411 1.00 95.06 99 ASP A C 1
ATOM 763 O O . ASP A 1 99 ? 7.925 2.414 -16.261 1.00 95.06 99 ASP A O 1
ATOM 767 N N . PHE A 1 100 ? 5.805 1.862 -15.763 1.00 94.69 100 PHE A N 1
ATOM 768 C CA . PHE A 1 100 ? 6.169 0.754 -14.886 1.00 94.69 100 PHE A CA 1
ATOM 769 C C . PHE A 1 100 ? 6.877 -0.367 -15.654 1.00 94.69 100 PHE A C 1
ATOM 771 O O . PHE A 1 100 ? 7.936 -0.813 -15.219 1.00 94.69 100 PHE A O 1
ATOM 778 N N . VAL A 1 101 ? 6.335 -0.788 -16.802 1.00 94.00 101 VAL A N 1
ATOM 779 C CA . VAL A 1 101 ? 6.920 -1.862 -17.626 1.00 94.00 101 VAL A CA 1
ATOM 780 C C . VAL A 1 101 ? 8.287 -1.465 -18.189 1.00 94.00 101 VAL A C 1
ATOM 782 O O . VAL A 1 101 ? 9.190 -2.298 -18.234 1.00 94.00 101 VAL A O 1
ATOM 785 N N . ILE A 1 102 ? 8.462 -0.200 -18.590 1.00 95.19 102 ILE A N 1
ATOM 786 C CA . ILE A 1 102 ? 9.748 0.310 -19.094 1.00 95.19 102 ILE A CA 1
ATOM 787 C C . ILE A 1 102 ? 10.815 0.294 -17.996 1.00 95.19 102 ILE A C 1
ATOM 789 O O . ILE A 1 102 ? 11.947 -0.117 -18.242 1.00 95.19 102 ILE A O 1
ATOM 793 N N . GLU A 1 103 ? 10.468 0.748 -16.793 1.00 96.31 103 GLU A N 1
ATOM 794 C CA . GLU A 1 103 ? 11.425 0.868 -15.694 1.00 96.31 103 GLU A CA 1
ATOM 795 C C . GLU A 1 103 ? 11.728 -0.478 -15.015 1.00 96.31 103 GLU A C 1
ATOM 797 O O . GLU A 1 103 ? 12.846 -0.706 -14.550 1.00 96.31 103 GLU A O 1
ATOM 802 N N . HIS A 1 104 ? 10.744 -1.378 -14.948 1.00 94.19 104 HIS A N 1
ATOM 803 C CA . HIS A 1 104 ? 10.845 -2.649 -14.229 1.00 94.19 104 HIS A CA 1
ATOM 804 C C . HIS A 1 104 ? 10.563 -3.857 -15.139 1.00 94.19 104 HIS A C 1
ATOM 806 O O . HIS A 1 104 ? 9.687 -4.664 -14.833 1.00 94.19 104 HIS A O 1
ATOM 812 N N . PRO A 1 105 ? 11.310 -4.044 -16.243 1.00 94.62 105 PRO A N 1
ATOM 813 C CA . PRO A 1 105 ? 11.000 -5.068 -17.247 1.00 94.62 105 PRO A CA 1
ATOM 814 C C . PRO A 1 105 ? 11.163 -6.508 -16.740 1.00 94.62 105 PRO A C 1
ATOM 816 O O . PRO A 1 105 ? 10.668 -7.442 -17.363 1.00 94.62 105 PRO A O 1
ATOM 819 N N . ALA A 1 106 ? 11.886 -6.698 -15.634 1.00 93.94 106 ALA A N 1
ATOM 820 C CA . ALA A 1 106 ? 12.090 -7.999 -15.004 1.00 93.94 106 ALA A CA 1
ATOM 821 C C . ALA A 1 106 ? 11.071 -8.301 -13.892 1.00 93.94 106 ALA A C 1
ATOM 823 O O . ALA A 1 106 ? 11.085 -9.407 -13.350 1.00 93.94 106 ALA A O 1
ATOM 824 N N . GLU A 1 107 ? 10.214 -7.339 -13.533 1.00 92.88 107 GLU A N 1
ATOM 825 C CA . GLU A 1 107 ? 9.251 -7.552 -12.462 1.00 92.88 107 GLU A CA 1
ATOM 826 C C . GLU A 1 107 ? 8.027 -8.326 -12.922 1.00 92.88 107 GLU A C 1
ATOM 828 O O . GLU A 1 107 ? 7.527 -8.178 -14.032 1.00 92.88 107 GLU A O 1
ATOM 833 N N . THR A 1 108 ? 7.532 -9.152 -12.006 1.00 90.19 108 THR A N 1
ATOM 834 C CA . THR A 1 108 ? 6.324 -9.955 -12.200 1.00 90.19 108 THR A CA 1
ATOM 835 C C . THR A 1 108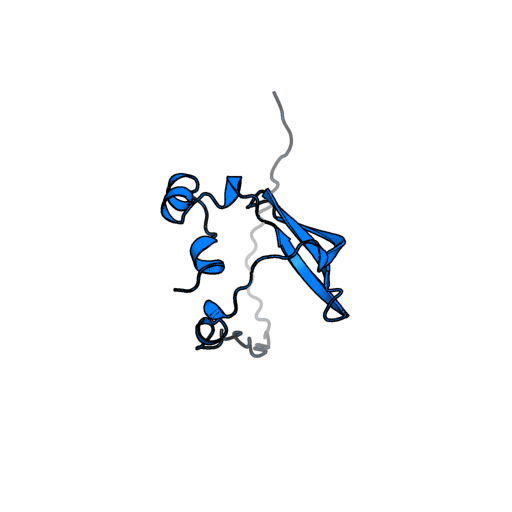 ? 5.101 -9.376 -11.481 1.00 90.19 108 THR A C 1
ATOM 837 O O . THR A 1 108 ? 4.018 -9.933 -11.616 1.00 90.19 108 THR A O 1
ATOM 840 N N . GLU A 1 109 ? 5.240 -8.286 -10.701 1.00 89.00 109 GLU A N 1
ATOM 841 C CA . GLU A 1 109 ? 4.068 -7.524 -10.216 1.00 89.00 109 GLU A CA 1
ATOM 842 C C . GLU A 1 109 ? 3.479 -6.698 -11.350 1.00 89.00 109 GLU A C 1
ATOM 844 O O . GLU A 1 109 ? 4.214 -6.107 -12.137 1.00 89.00 109 GLU A O 1
ATOM 849 N N . MET A 1 110 ? 2.152 -6.585 -11.361 1.00 88.12 110 MET A N 1
ATOM 850 C CA . MET A 1 110 ? 1.416 -5.777 -12.326 1.00 88.12 110 MET A CA 1
ATOM 851 C C . MET A 1 110 ? 0.524 -4.795 -11.568 1.00 88.12 110 MET A C 1
ATOM 853 O O . MET A 1 110 ? -0.697 -4.867 -11.669 1.00 88.12 110 MET A O 1
ATOM 857 N N . PRO A 1 111 ? 1.100 -3.837 -10.816 1.00 88.06 111 PRO A N 1
ATOM 858 C CA . PRO A 1 111 ? 0.340 -3.061 -9.840 1.00 88.06 111 PRO A CA 1
ATOM 859 C C . PRO A 1 111 ? -0.792 -2.244 -10.469 1.00 88.06 111 PRO A C 1
ATOM 861 O O . PRO A 1 111 ? -1.813 -2.019 -9.835 1.00 88.06 111 PRO A O 1
ATOM 864 N N . TRP A 1 112 ? -0.646 -1.826 -11.727 1.00 87.19 112 TRP A N 1
ATOM 865 C CA . TRP A 1 112 ? -1.703 -1.121 -12.454 1.00 87.19 112 TRP A CA 1
ATOM 866 C C . TRP A 1 112 ? -2.852 -2.026 -12.909 1.00 87.19 112 TRP A C 1
ATOM 868 O O . TRP A 1 112 ? -3.956 -1.524 -13.066 1.00 87.19 112 TRP A O 1
ATOM 878 N N . GLN A 1 113 ? -2.614 -3.330 -13.075 1.00 82.75 113 GLN A N 1
ATOM 879 C CA . GLN A 1 113 ? -3.672 -4.325 -13.289 1.00 82.75 113 GLN A CA 1
ATOM 880 C C . GLN A 1 113 ? -4.298 -4.746 -11.954 1.00 82.75 113 GLN A C 1
ATOM 882 O O . GLN A 1 113 ? -5.510 -4.907 -11.864 1.00 82.75 113 GLN A O 1
ATOM 887 N N . ASP A 1 114 ? -3.478 -4.862 -10.905 1.00 78.56 114 ASP A N 1
ATOM 888 C CA . ASP A 1 114 ? -3.923 -5.246 -9.562 1.00 78.56 114 ASP A CA 1
ATOM 889 C C . ASP A 1 114 ? -4.801 -4.163 -8.906 1.00 78.56 114 ASP A C 1
ATOM 891 O O . ASP A 1 114 ? -5.726 -4.476 -8.162 1.00 78.56 114 ASP A O 1
ATOM 895 N N . VAL A 1 115 ? -4.496 -2.880 -9.147 1.00 75.62 115 VAL A N 1
ATOM 896 C CA . VAL A 1 115 ? -5.210 -1.727 -8.561 1.00 75.62 115 VAL A CA 1
ATOM 897 C C . VAL A 1 115 ? -6.323 -1.214 -9.476 1.00 75.62 115 VAL A C 1
ATOM 899 O O . VAL A 1 115 ? -7.343 -0.726 -8.993 1.00 75.62 115 VAL A O 1
ATOM 902 N N . GLY A 1 116 ? -6.127 -1.289 -10.792 1.00 64.69 116 GLY A N 1
ATOM 903 C CA . GLY A 1 116 ? -7.102 -0.865 -11.787 1.00 64.69 116 GLY A CA 1
ATOM 904 C C . GLY A 1 116 ? -7.651 -2.069 -12.531 1.00 64.69 116 GLY A C 1
ATOM 905 O O . GLY A 1 116 ? -7.110 -2.431 -13.570 1.00 64.69 116 GLY A O 1
ATOM 906 N N . CYS A 1 117 ? -8.732 -2.681 -12.045 1.00 51.78 117 CYS A N 1
ATOM 907 C CA . CYS A 1 117 ? -9.482 -3.593 -12.904 1.00 51.78 117 CYS A CA 1
ATOM 908 C C . CYS A 1 117 ? -10.266 -2.766 -13.933 1.00 51.78 117 CYS A C 1
ATOM 910 O O . CYS A 1 117 ? -11.212 -2.056 -13.578 1.00 51.78 117 CYS A O 1
ATOM 912 N N . VAL A 1 118 ? -9.852 -2.866 -15.195 1.00 41.91 118 VAL A N 1
ATOM 913 C CA . VAL A 1 118 ? -10.613 -2.488 -16.395 1.00 41.91 118 VAL A CA 1
ATOM 914 C C . VAL A 1 118 ? -10.767 -3.698 -17.295 1.00 41.91 118 VAL A C 1
ATOM 916 O O . VAL A 1 118 ? -9.795 -4.482 -17.388 1.00 41.91 118 VAL A O 1
#

Organism: NCBI:txid327968

Mean predicted aligned error: 14.85 Å

Solvent-accessible surface area (backbone atoms only — not comparable to full-atom values): 8144 Å² total; per-residue (Å²): 132,88,88,85,83,84,85,85,82,85,88,79,88,79,91,76,94,73,93,71,92,74,78,82,80,75,68,83,79,72,73,83,71,77,66,94,57,70,76,76,78,63,61,68,86,72,66,68,86,87,60,73,89,44,49,47,79,75,45,80,74,45,77,36,71,92,57,70,24,37,29,30,36,24,37,32,69,86,79,73,42,82,44,80,47,79,47,69,42,61,89,57,60,45,92,42,62,68,56,28,48,70,75,42,73,87,57,86,79,53,65,57,58,77,74,46,72,126

Secondary structure (DSSP, 8-state):
--------------------------------PPPTTGGGG--GGG-----TTSEEEEEEEEEEGGGTEEEEEEEETTTTEEEEEEE--HHHH-SSHHHHHHH-TT----HHHHH---

Foldseek 3Di:
DDDDDDDDDDDDDDDDDDDDPDDPPPPPPPPPDDPPPPVVVDDLVPDDDDDPVQWAFDAWPDQPVLQRWTWTWIARNVVRDTDIDTDGDCVRVDDAQVVNCVVCVPDPDRVRCVNDPD

Radius of gyration: 24.49 Å; Cα contacts (8 Å, |Δi|>4): 97; chains: 1; bounding box: 58×65×35 Å

pLDDT: mean 75.72, std 23.89, range [31.8, 98.56]

Nearest PDB structures (foldseek):
  3gni-assembly1_B  TM=5.890E-01  e=3.650E+00  Homo sapiens
  4rwl-assembly2_B  TM=3.827E-01  e=7.840E-01  Homo sapiens
  8snb-assembly1_7C  TM=3.312E-01  e=6.498E+00  Strongylocentrotus purpuratus